Protein AF-A0AAW0RFN0-F1 (afdb_monomer_lite)

Organism: NCBI:txid1069075

Structure (mmCIF, N/CA/C/O backbone):
data_AF-A0AAW0RFN0-F1
#
_entry.id   AF-A0AAW0RFN0-F1
#
loop_
_atom_site.group_PDB
_atom_site.id
_atom_site.type_symbol
_atom_site.label_atom_id
_atom_site.label_alt_id
_atom_site.label_comp_id
_atom_site.label_asym_id
_atom_site.label_entity_id
_atom_site.label_seq_id
_atom_site.pdbx_PDB_ins_code
_atom_site.Cartn_x
_atom_site.Cartn_y
_atom_site.Cartn_z
_atom_site.occupancy
_atom_site.B_iso_or_equiv
_atom_site.auth_seq_id
_atom_site.auth_comp_id
_atom_site.auth_asym_id
_atom_site.auth_atom_id
_atom_site.pdbx_PDB_model_num
ATOM 1 N N . LEU A 1 1 ? -4.273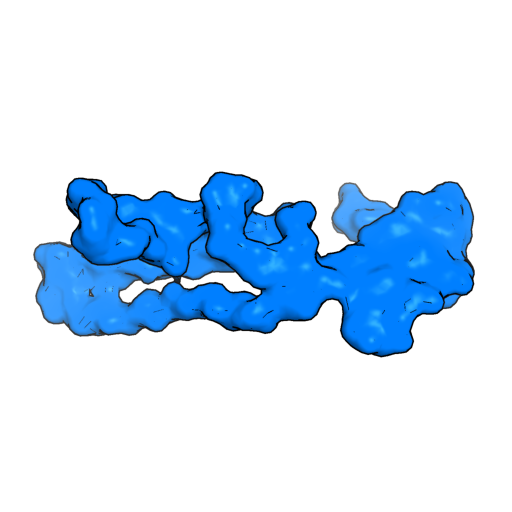 3.970 9.026 1.00 85.44 1 LEU A N 1
ATOM 2 C CA . LEU A 1 1 ? -5.615 3.809 8.408 1.00 85.44 1 LEU A CA 1
ATOM 3 C C . LEU A 1 1 ? -6.676 4.592 9.170 1.00 85.44 1 LEU A C 1
ATOM 5 O O . LEU A 1 1 ? -7.487 5.251 8.531 1.00 85.44 1 LEU A O 1
ATOM 9 N N . MET A 1 2 ? -6.664 4.558 10.504 1.00 87.31 2 MET A N 1
ATOM 10 C CA . MET A 1 2 ? -7.450 5.490 11.322 1.00 87.31 2 MET A CA 1
ATOM 11 C C . MET A 1 2 ? -6.910 6.917 11.203 1.00 87.31 2 MET A C 1
ATOM 13 O O . MET A 1 2 ? -5.735 7.114 10.868 1.00 87.31 2 MET A O 1
ATOM 17 N N . LEU A 1 3 ? -7.775 7.901 11.445 1.00 86.56 3 LEU A N 1
ATOM 18 C CA . LEU A 1 3 ? -7.369 9.304 11.473 1.00 86.56 3 LEU A CA 1
ATOM 19 C C . LEU A 1 3 ? -6.495 9.607 12.707 1.00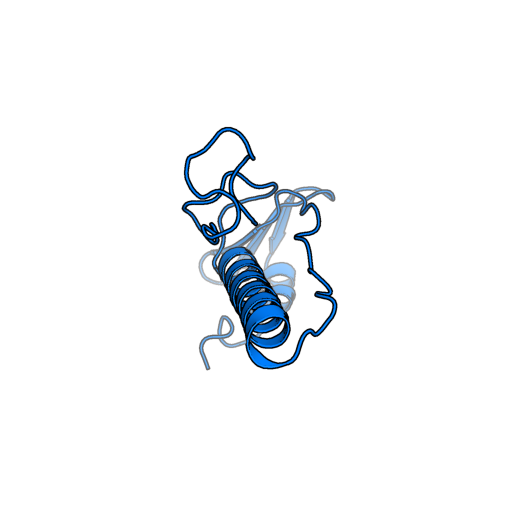 86.56 3 LEU A C 1
ATOM 21 O O . LEU A 1 3 ? -6.569 8.891 13.705 1.00 86.56 3 LEU A O 1
ATOM 25 N N . PRO A 1 4 ? -5.658 10.662 12.659 1.00 87.06 4 PRO A N 1
ATOM 26 C CA . PRO A 1 4 ? -4.886 11.096 13.821 1.00 87.06 4 PRO A CA 1
ATOM 27 C C . PRO A 1 4 ? -5.793 11.388 15.022 1.00 87.06 4 PRO A C 1
ATOM 29 O O . PRO A 1 4 ? -6.874 11.949 14.851 1.00 87.06 4 PRO A O 1
ATOM 32 N N . SER A 1 5 ? -5.336 11.069 16.236 1.00 90.00 5 SER A N 1
ATOM 33 C CA . SER A 1 5 ? -6.132 11.181 17.471 1.00 90.00 5 SER A CA 1
ATOM 34 C C . SER A 1 5 ? -6.620 12.598 17.794 1.00 90.00 5 SER A C 1
ATOM 36 O O . SER A 1 5 ? -7.520 12.767 18.609 1.00 90.00 5 SER A O 1
ATOM 38 N N . GLN A 1 6 ? -6.047 13.621 17.155 1.00 92.81 6 GLN A N 1
ATOM 39 C CA . GLN A 1 6 ? -6.463 15.019 17.286 1.00 92.81 6 GLN A CA 1
ATOM 40 C C . GLN A 1 6 ? -7.735 15.348 16.484 1.00 92.81 6 GLN A C 1
ATOM 42 O O . GLN A 1 6 ? -8.298 16.429 16.649 1.00 92.81 6 GLN A O 1
ATOM 47 N N . VAL A 1 7 ? -8.180 14.456 15.593 1.00 90.94 7 VAL A N 1
ATOM 48 C CA . VAL A 1 7 ? -9.394 14.638 14.790 1.00 90.94 7 VAL A CA 1
ATOM 49 C C . VAL A 1 7 ? -10.617 14.151 15.580 1.00 90.94 7 VAL A C 1
ATOM 51 O O . VAL A 1 7 ? -10.559 13.079 16.185 1.00 90.94 7 VAL A O 1
ATOM 54 N N . PRO A 1 8 ? -11.751 14.879 15.567 1.00 92.44 8 PRO A N 1
ATOM 55 C CA . PRO A 1 8 ? -12.987 14.392 16.173 1.00 92.44 8 PRO A CA 1
ATOM 56 C C . PRO A 1 8 ? -13.383 1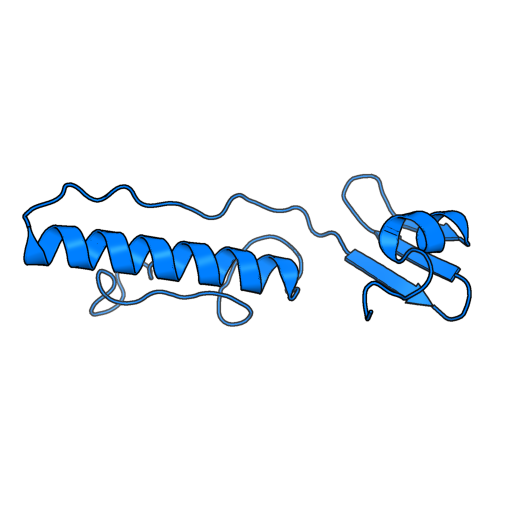2.997 15.664 1.00 92.44 8 PRO A C 1
ATOM 58 O O . PRO A 1 8 ? -13.391 12.742 14.456 1.00 92.44 8 PRO A O 1
ATOM 61 N N . ASN A 1 9 ? -13.746 12.106 16.593 1.00 89.00 9 ASN A N 1
ATOM 62 C CA . ASN A 1 9 ? -14.141 10.717 16.319 1.00 89.00 9 ASN A CA 1
ATOM 63 C C . ASN A 1 9 ? -13.065 9.916 15.553 1.00 89.00 9 ASN A C 1
ATOM 65 O O . ASN A 1 9 ? -13.381 9.128 14.661 1.00 89.00 9 ASN A O 1
ATOM 69 N N . ALA A 1 10 ? -11.780 10.148 15.849 1.00 89.44 10 ALA A N 1
ATOM 70 C CA . ALA A 1 10 ? -10.660 9.440 15.217 1.00 89.44 10 ALA A CA 1
ATOM 71 C C . ALA A 1 10 ? -10.707 7.912 15.405 1.00 89.44 10 ALA A C 1
ATOM 73 O O . ALA A 1 10 ? -10.171 7.175 14.581 1.00 89.44 10 ALA A O 1
ATOM 74 N N . ASP A 1 11 ? -11.379 7.442 16.456 1.00 86.69 11 ASP A N 1
ATOM 75 C CA . ASP A 1 11 ? -11.633 6.027 16.743 1.00 86.69 11 ASP A CA 1
ATOM 76 C C . ASP A 1 11 ? -12.662 5.373 15.801 1.00 86.69 11 ASP A C 1
ATOM 78 O O . ASP A 1 11 ? -12.702 4.152 15.670 1.00 86.69 11 ASP A O 1
ATOM 82 N N . SER A 1 12 ? -13.467 6.190 15.122 1.00 88.19 12 SER A N 1
ATOM 83 C CA . SER A 1 12 ? -14.597 5.766 14.292 1.00 88.19 12 SER A CA 1
ATOM 84 C C . SER A 1 12 ? -14.400 6.088 12.807 1.00 88.19 12 SER A C 1
ATOM 86 O O . SER A 1 12 ? -15.192 5.664 11.965 1.00 88.19 12 SER A O 1
ATOM 88 N N . HIS A 1 13 ? -13.349 6.837 12.463 1.00 92.25 13 HIS A N 1
ATOM 89 C CA . HIS A 1 13 ? -13.064 7.268 11.098 1.00 92.25 13 HIS A CA 1
ATOM 90 C C . HIS A 1 13 ? -11.812 6.607 10.524 1.00 92.25 13 HIS A C 1
ATOM 92 O O . HIS A 1 13 ? -10.720 6.658 11.095 1.00 92.25 13 HIS A O 1
ATOM 98 N N . PHE A 1 14 ? -11.967 6.073 9.315 1.00 93.69 14 PHE A N 1
ATOM 99 C CA . PHE A 1 14 ? -10.905 5.448 8.541 1.00 93.69 14 PHE A CA 1
ATOM 100 C C . PHE A 1 14 ? -10.727 6.164 7.204 1.00 93.69 14 PHE A C 1
ATOM 102 O O . PHE A 1 14 ? -11.681 6.686 6.629 1.00 93.69 14 PHE A O 1
ATOM 109 N N . CYS A 1 15 ? -9.500 6.162 6.691 1.00 93.06 15 CYS A N 1
ATOM 110 C CA . CYS A 1 15 ? -9.161 6.695 5.379 1.00 93.06 15 CYS A CA 1
ATOM 111 C C . CYS A 1 15 ? -8.376 5.645 4.585 1.00 93.06 15 CYS A C 1
ATOM 113 O O . CYS A 1 15 ? -7.451 5.020 5.111 1.00 93.06 15 CYS A O 1
ATOM 115 N N . ALA A 1 16 ? -8.765 5.452 3.324 1.00 94.50 16 ALA A N 1
ATOM 116 C CA . ALA A 1 16 ? -8.109 4.560 2.375 1.00 94.50 16 ALA A CA 1
ATOM 117 C C . ALA A 1 16 ? -8.054 5.192 0.975 1.00 94.50 16 ALA A C 1
ATOM 119 O O . ALA A 1 16 ? -8.719 6.192 0.690 1.00 94.50 16 ALA A O 1
ATOM 120 N N . GLY A 1 17 ? -7.264 4.579 0.092 1.00 93.31 17 GLY A N 1
ATOM 121 C CA . GLY A 1 17 ? -7.148 4.984 -1.307 1.00 93.31 17 GLY A CA 1
ATOM 122 C C . GLY A 1 17 ? -6.573 6.385 -1.489 1.00 93.31 17 GLY A C 1
ATOM 123 O O . GLY A 1 17 ? -5.744 6.845 -0.705 1.00 93.31 17 GLY A O 1
ATOM 124 N N . ASP A 1 18 ? -7.020 7.071 -2.537 1.00 94.31 18 ASP A N 1
ATOM 125 C CA . ASP A 1 18 ? -6.439 8.347 -2.963 1.00 94.31 18 ASP A CA 1
ATOM 126 C C . ASP A 1 18 ? -6.662 9.493 -1.970 1.00 94.31 18 ASP A C 1
ATOM 128 O O . ASP A 1 18 ? -5.936 10.489 -2.011 1.00 94.31 18 ASP A O 1
ATOM 132 N N . ALA A 1 19 ? -7.621 9.359 -1.053 1.00 91.81 19 ALA A N 1
ATOM 133 C CA . ALA A 1 19 ? -7.830 10.315 0.030 1.00 91.81 19 ALA A CA 1
ATOM 134 C C . ALA A 1 19 ? -6.743 10.219 1.118 1.00 91.81 19 ALA A C 1
ATOM 136 O O . ALA A 1 19 ? -6.543 11.160 1.886 1.00 91.81 19 ALA A O 1
ATOM 137 N N . THR A 1 20 ? -6.018 9.099 1.195 1.00 91.00 20 THR A N 1
ATOM 138 C CA . THR A 1 20 ? -5.001 8.879 2.225 1.00 91.00 20 THR A CA 1
ATOM 139 C C . THR A 1 20 ? -3.666 9.500 1.831 1.00 91.00 20 THR A C 1
ATOM 141 O O . THR A 1 20 ? -3.156 9.302 0.726 1.00 91.00 20 THR A O 1
ATOM 144 N N . LYS A 1 21 ? -3.047 10.218 2.772 1.00 90.75 21 LYS A N 1
ATOM 145 C CA . LYS A 1 21 ? -1.629 10.577 2.689 1.00 90.75 21 LYS A CA 1
ATOM 146 C C . LYS A 1 21 ? -0.801 9.374 3.149 1.00 90.75 21 LYS A C 1
ATOM 148 O O . LYS A 1 21 ? -0.657 9.156 4.348 1.00 90.75 21 LYS A O 1
ATOM 153 N N . TRP A 1 22 ? -0.293 8.592 2.202 1.00 91.38 22 TRP A N 1
ATOM 154 C CA . TRP A 1 22 ? 0.522 7.402 2.463 1.00 91.38 22 TRP A CA 1
ATOM 155 C C . TRP A 1 22 ? 1.742 7.337 1.536 1.00 91.38 22 TRP A C 1
ATOM 157 O O . TRP A 1 22 ? 1.842 8.115 0.586 1.00 91.38 22 TRP A O 1
ATOM 167 N N . SER A 1 23 ? 2.674 6.432 1.842 1.00 93.38 23 SER A N 1
ATOM 168 C CA . SER A 1 23 ? 3.867 6.161 1.032 1.00 93.38 23 SER A CA 1
ATOM 169 C C . SER A 1 23 ? 3.524 5.616 -0.365 1.00 93.38 23 SER A C 1
ATOM 171 O O . SER A 1 23 ? 2.448 5.058 -0.598 1.00 93.38 23 SER A O 1
ATOM 173 N N . GLY A 1 24 ? 4.467 5.764 -1.298 1.00 93.00 24 GLY A N 1
ATOM 174 C CA . GLY A 1 24 ? 4.353 5.266 -2.668 1.00 93.00 24 GLY A CA 1
ATOM 175 C C . GLY A 1 24 ? 3.510 6.144 -3.604 1.00 93.00 24 GLY A C 1
ATOM 176 O O . GLY A 1 24 ? 3.063 7.237 -3.265 1.00 93.00 24 GLY A O 1
ATOM 177 N N . ILE A 1 25 ? 3.321 5.660 -4.836 1.00 93.44 25 ILE A N 1
ATOM 178 C CA . ILE A 1 25 ? 2.475 6.309 -5.851 1.00 93.44 25 ILE A CA 1
ATOM 179 C C . ILE A 1 25 ? 1.023 5.863 -5.644 1.00 93.44 25 ILE A C 1
ATOM 181 O O . ILE A 1 25 ? 0.771 4.661 -5.502 1.00 93.44 25 ILE A O 1
ATOM 185 N N . LYS A 1 26 ? 0.076 6.811 -5.695 1.00 92.12 26 LYS A N 1
ATOM 186 C CA . LYS A 1 26 ? -1.371 6.538 -5.663 1.00 92.12 26 LYS A CA 1
ATOM 187 C C . LYS A 1 26 ? -1.768 5.653 -6.846 1.00 92.12 26 LYS A C 1
ATOM 189 O O . LYS A 1 26 ? -1.665 6.064 -7.999 1.00 92.12 26 LYS A O 1
ATOM 194 N N . ARG A 1 27 ? -2.140 4.406 -6.556 1.00 91.00 27 ARG A N 1
ATOM 195 C CA . ARG A 1 27 ? -2.460 3.363 -7.542 1.00 91.00 27 ARG A CA 1
ATOM 196 C C . ARG A 1 27 ? -3.596 2.492 -7.028 1.00 91.00 27 ARG A C 1
ATOM 198 O O . ARG A 1 27 ? -3.701 2.261 -5.821 1.00 91.00 27 ARG A O 1
ATOM 205 N N . CYS A 1 28 ? -4.369 1.923 -7.953 1.00 91.25 28 CYS A N 1
ATOM 206 C CA . CYS A 1 28 ? -5.499 1.050 -7.635 1.00 91.25 28 CYS A CA 1
ATOM 207 C C . CYS A 1 28 ? -5.110 -0.115 -6.708 1.00 91.25 28 CYS A C 1
ATOM 209 O O . CYS A 1 28 ? -5.816 -0.370 -5.742 1.00 91.25 28 CYS A O 1
ATOM 211 N N . GLY A 1 29 ? -3.959 -0.764 -6.924 1.00 89.62 29 GLY A N 1
ATOM 212 C CA . GLY A 1 29 ? -3.483 -1.857 -6.064 1.00 89.62 29 GLY A CA 1
ATOM 213 C C . GLY A 1 29 ? -3.309 -1.452 -4.596 1.00 89.62 29 GLY A C 1
ATOM 214 O O . GLY A 1 29 ? -3.776 -2.149 -3.697 1.00 89.62 29 GLY A O 1
ATOM 215 N N . GLY A 1 30 ? -2.700 -0.286 -4.350 1.00 91.75 30 GLY A N 1
ATOM 216 C CA . GLY A 1 30 ? -2.552 0.258 -2.998 1.00 91.75 30 GLY A CA 1
ATOM 217 C C . GLY A 1 30 ? -3.900 0.642 -2.382 1.00 91.75 30 GLY A C 1
ATOM 218 O O . GLY A 1 30 ? -4.154 0.330 -1.221 1.00 91.75 30 GLY A O 1
ATOM 219 N N . ALA A 1 31 ? -4.792 1.244 -3.175 1.00 94.38 31 ALA A N 1
ATOM 220 C CA . ALA A 1 31 ? -6.139 1.599 -2.735 1.00 94.38 31 ALA A CA 1
ATOM 221 C C . ALA A 1 31 ? -6.981 0.367 -2.361 1.00 94.38 31 ALA A C 1
ATOM 223 O O . ALA A 1 31 ? -7.613 0.366 -1.307 1.00 94.38 31 ALA A O 1
ATOM 224 N N . MET A 1 32 ? -6.938 -0.696 -3.171 1.00 95.12 32 MET A N 1
ATOM 225 C CA . MET A 1 32 ? -7.629 -1.961 -2.902 1.00 95.12 32 MET A CA 1
ATOM 226 C C . MET A 1 32 ? -7.125 -2.610 -1.611 1.00 95.12 32 MET A C 1
ATOM 228 O O . MET A 1 32 ? -7.932 -2.986 -0.760 1.00 95.12 32 MET A O 1
ATOM 232 N N . ARG A 1 33 ? -5.799 -2.678 -1.410 1.00 94.56 33 ARG A N 1
ATOM 233 C CA . ARG A 1 33 ? -5.229 -3.204 -0.162 1.00 94.56 33 ARG A CA 1
ATOM 234 C C . ARG A 1 33 ? -5.639 -2.362 1.045 1.00 94.56 33 ARG A C 1
ATOM 236 O O . ARG A 1 33 ? -6.069 -2.924 2.044 1.00 94.56 33 ARG A O 1
ATOM 243 N N . ALA A 1 34 ? -5.545 -1.036 0.957 1.00 95.56 34 ALA A N 1
ATOM 244 C CA . ALA A 1 34 ? -5.958 -0.146 2.041 1.00 95.56 34 ALA A CA 1
ATOM 245 C C . ALA A 1 34 ? -7.448 -0.308 2.384 1.00 95.56 34 ALA A C 1
ATOM 247 O O . ALA A 1 34 ? -7.793 -0.397 3.559 1.00 95.56 34 ALA A O 1
ATOM 248 N N . GLY A 1 35 ? -8.318 -0.399 1.373 1.00 95.94 35 GLY A N 1
ATOM 249 C CA . GLY A 1 35 ? -9.753 -0.617 1.561 1.00 95.94 35 GLY A CA 1
ATOM 250 C C . GLY A 1 35 ? -10.062 -1.942 2.259 1.00 95.94 35 GLY A C 1
ATOM 251 O O . GLY A 1 35 ? -10.859 -1.964 3.194 1.00 95.94 35 GLY A O 1
ATOM 252 N N . HIS A 1 36 ? -9.380 -3.024 1.870 1.00 96.75 36 HIS A N 1
ATOM 253 C CA . HIS A 1 36 ? -9.494 -4.318 2.544 1.00 96.75 36 HIS A CA 1
ATOM 254 C C . HIS A 1 36 ? -9.135 -4.222 4.035 1.00 96.75 36 HIS A C 1
ATOM 256 O O . HIS A 1 36 ? -9.921 -4.639 4.882 1.00 96.75 36 HIS A O 1
ATOM 262 N N . LEU A 1 37 ? -7.994 -3.610 4.364 1.00 96.44 37 LEU A N 1
ATOM 263 C CA . LEU A 1 37 ? -7.555 -3.465 5.755 1.00 96.44 37 LEU A CA 1
ATOM 264 C 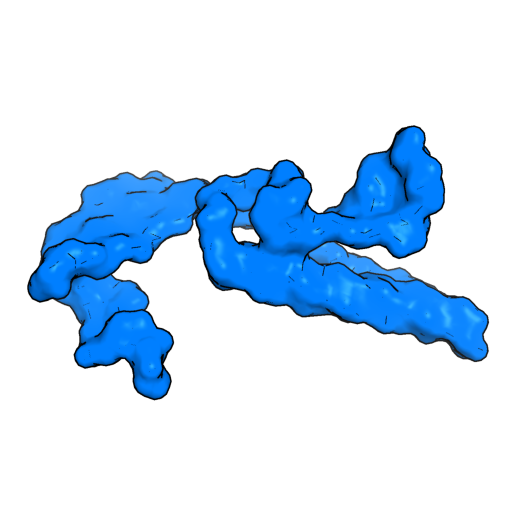C . LEU A 1 37 ? -8.506 -2.588 6.578 1.00 96.44 37 LEU A C 1
ATOM 266 O O . LEU A 1 37 ? -8.798 -2.906 7.726 1.00 96.44 37 LEU A O 1
ATOM 270 N N . VAL A 1 38 ? -9.037 -1.508 5.993 1.00 96.31 38 VAL A N 1
ATOM 271 C CA . VAL A 1 38 ? -10.067 -0.688 6.649 1.00 96.31 38 VAL A CA 1
ATOM 272 C C . VAL A 1 38 ? -11.306 -1.521 6.966 1.00 96.31 38 VAL A C 1
ATOM 274 O O . VAL A 1 38 ? -11.791 -1.467 8.092 1.00 96.31 38 VAL A O 1
ATOM 277 N N . ALA A 1 39 ? -11.796 -2.318 6.014 1.00 96.75 39 ALA A N 1
ATOM 278 C CA . ALA A 1 39 ? -12.956 -3.175 6.238 1.00 96.75 39 ALA A CA 1
ATOM 279 C C . ALA A 1 39 ? -12.706 -4.203 7.356 1.00 96.75 39 ALA A C 1
ATOM 281 O O . ALA A 1 39 ? -13.572 -4.398 8.209 1.00 96.75 39 ALA A O 1
ATOM 282 N N . MET A 1 40 ? -11.518 -4.813 7.395 1.00 97.38 40 MET A N 1
ATOM 283 C CA . MET A 1 40 ? -11.136 -5.741 8.464 1.00 97.38 40 MET A CA 1
ATOM 284 C C . MET A 1 40 ? -11.040 -5.047 9.822 1.00 97.38 40 MET A C 1
ATOM 286 O O . MET A 1 40 ? -11.612 -5.540 10.789 1.00 97.38 40 MET A O 1
ATOM 290 N N . ASN A 1 41 ? -10.438 -3.862 9.901 1.00 96.25 41 ASN A N 1
ATOM 291 C CA . ASN A 1 41 ? -10.356 -3.115 11.157 1.00 96.25 41 ASN A CA 1
ATOM 292 C C . ASN A 1 41 ? -11.737 -2.661 11.660 1.00 96.25 41 ASN A C 1
ATOM 294 O O . ASN A 1 41 ? -12.008 -2.729 12.858 1.00 96.25 41 ASN A O 1
ATOM 298 N N . ILE A 1 42 ? -12.645 -2.264 10.760 1.00 96.19 42 ILE A N 1
ATOM 299 C CA . ILE A 1 42 ? -14.043 -1.977 11.118 1.00 96.19 42 ILE A CA 1
ATOM 300 C C . ILE A 1 42 ? -14.725 -3.241 11.650 1.00 96.19 42 ILE A C 1
ATOM 302 O O . ILE A 1 42 ? -15.410 -3.185 12.669 1.00 96.19 42 ILE A O 1
ATOM 306 N N . HIS A 1 43 ? -14.523 -4.391 11.004 1.00 96.88 43 HIS A N 1
ATOM 307 C CA . HIS A 1 43 ? -15.083 -5.657 11.472 1.00 96.88 43 HIS A CA 1
ATOM 308 C C . HIS A 1 43 ? -14.595 -6.020 12.885 1.00 96.88 43 HIS A C 1
ATOM 310 O O . HIS A 1 43 ? -15.399 -6.415 13.727 1.00 96.88 43 HIS A O 1
ATOM 316 N N . GLN A 1 44 ? -13.311 -5.803 13.179 1.00 96.62 44 GLN A N 1
ATOM 317 C CA . GLN A 1 44 ? -12.729 -6.005 14.509 1.00 96.62 44 GLN A CA 1
ATOM 318 C C . GLN A 1 44 ? -13.387 -5.115 15.578 1.00 96.62 44 GLN A C 1
ATOM 320 O O . GLN A 1 44 ? -13.707 -5.596 16.666 1.00 96.62 44 GLN A O 1
ATOM 325 N N . LEU A 1 45 ? -13.669 -3.846 15.255 1.00 95.38 45 LEU A N 1
ATOM 326 C CA . LEU A 1 45 ? -14.413 -2.939 16.141 1.00 95.38 45 LEU A CA 1
ATOM 327 C C . LEU A 1 45 ? -15.857 -3.400 16.374 1.00 95.38 45 LEU A C 1
ATOM 329 O O . LEU A 1 45 ? -16.359 -3.321 17.496 1.00 95.38 45 LEU A O 1
ATOM 333 N N . VAL A 1 46 ? -16.529 -3.909 15.337 1.00 96.44 46 VAL A N 1
ATOM 334 C CA . VAL A 1 46 ? -17.878 -4.477 15.480 1.00 96.44 46 VAL A CA 1
ATOM 335 C C . VAL A 1 46 ? -17.851 -5.672 16.434 1.00 96.44 46 VAL A C 1
ATOM 337 O O . VAL A 1 46 ? -18.645 -5.718 17.367 1.00 96.44 46 VAL A O 1
ATOM 340 N N . LEU A 1 47 ? -16.905 -6.603 16.277 1.00 97.69 47 LEU A N 1
ATOM 341 C CA . LEU A 1 47 ? -16.776 -7.752 17.180 1.00 97.69 47 LEU A CA 1
ATOM 342 C C . LEU A 1 47 ? -16.480 -7.333 18.626 1.00 97.69 47 LEU A C 1
ATOM 344 O O . LEU A 1 47 ? -17.028 -7.915 19.563 1.00 97.69 47 LEU A O 1
ATOM 348 N N . GLN A 1 48 ? -15.645 -6.313 18.827 1.00 97.00 48 GLN A N 1
ATOM 349 C CA . GLN A 1 48 ? -15.400 -5.768 20.161 1.00 97.00 48 GLN A CA 1
ATOM 350 C C . GLN A 1 48 ? -16.688 -5.272 20.811 1.00 97.00 48 GLN A C 1
ATOM 352 O O . GLN A 1 48 ? -16.939 -5.565 21.979 1.00 97.00 48 GLN A O 1
ATOM 357 N N . LYS A 1 49 ? -17.514 -4.551 20.050 1.00 96.19 49 LYS A N 1
ATOM 358 C CA . LYS A 1 49 ? -18.770 -3.990 20.544 1.00 96.19 49 LYS A CA 1
ATOM 359 C C . LYS A 1 49 ? -19.824 -5.059 20.834 1.00 96.19 49 LYS A C 1
ATOM 361 O O . LYS A 1 49 ? -20.492 -4.976 21.858 1.00 96.19 49 LYS A O 1
ATOM 366 N N . GLU A 1 50 ? -19.979 -6.035 19.945 1.00 97.88 50 GLU A N 1
ATOM 367 C CA . GLU A 1 50 ? -21.077 -7.007 20.024 1.00 97.88 50 GLU A CA 1
ATOM 368 C C . GLU A 1 50 ? -20.791 -8.157 20.998 1.00 97.88 50 GLU A C 1
ATOM 370 O O . GLU A 1 50 ? -21.702 -8.636 21.670 1.00 97.88 50 GLU A O 1
ATOM 375 N N . ILE A 1 51 ? -19.536 -8.615 21.084 1.00 98.06 51 ILE A N 1
ATOM 376 C CA . ILE A 1 51 ? -19.177 -9.820 21.854 1.00 98.06 51 ILE A CA 1
ATOM 377 C C . ILE A 1 51 ? -17.969 -9.633 22.782 1.00 98.06 51 ILE A C 1
ATOM 379 O O . ILE A 1 51 ? -17.464 -10.610 23.332 1.00 98.06 51 ILE A O 1
ATOM 383 N N . GLY A 1 52 ? -17.476 -8.402 22.962 1.00 96.88 52 GLY A N 1
ATOM 384 C CA . GLY A 1 52 ? -16.334 -8.122 23.840 1.00 96.88 52 GLY A CA 1
ATOM 385 C C . GLY A 1 52 ? -14.997 -8.659 23.318 1.00 96.88 52 GLY A C 1
ATOM 386 O O . GLY A 1 52 ? -14.073 -8.871 24.102 1.00 96.88 52 GLY A O 1
ATOM 387 N N . HIS A 1 53 ? -14.884 -8.907 22.010 1.00 96.56 53 HIS A N 1
ATOM 388 C CA . HIS A 1 53 ? -13.640 -9.353 21.381 1.00 96.56 53 HIS A CA 1
ATOM 389 C C . HIS A 1 53 ? -12.510 -8.326 21.573 1.00 96.56 53 HIS A C 1
ATOM 391 O O . HIS A 1 53 ? -12.748 -7.122 21.527 1.00 96.56 53 HIS A O 1
ATOM 397 N N . THR A 1 54 ? -11.270 -8.786 21.748 1.00 97.44 54 THR A N 1
ATOM 398 C CA . THR A 1 54 ? -10.082 -7.919 21.717 1.00 97.44 54 THR A CA 1
ATOM 399 C C . THR A 1 54 ? -9.652 -7.698 20.263 1.00 97.44 54 THR A C 1
ATOM 401 O O . THR A 1 54 ? -9.167 -8.655 19.662 1.00 97.44 54 THR A O 1
ATOM 404 N N . PRO A 1 55 ? -9.789 -6.480 19.696 1.00 95.19 55 PRO A N 1
ATOM 405 C CA . PRO A 1 55 ? -9.441 -6.217 18.302 1.00 95.19 55 PRO A CA 1
ATOM 406 C C . PRO A 1 55 ? -7.984 -6.528 17.974 1.00 95.19 55 PRO A C 1
ATOM 408 O O . PRO A 1 55 ? -7.080 -6.158 18.726 1.00 95.19 55 PRO A O 1
ATOM 411 N N . VAL A 1 56 ? -7.757 -7.097 16.793 1.00 95.44 56 VAL A N 1
ATOM 412 C CA . VAL A 1 56 ? -6.434 -7.167 16.162 1.00 95.44 56 VAL A CA 1
ATOM 413 C C . VAL A 1 56 ? -6.458 -6.306 14.909 1.00 95.44 56 VAL A C 1
ATOM 415 O O . VAL A 1 56 ? -7.043 -6.687 13.897 1.00 95.44 56 VAL A O 1
ATOM 418 N N . PHE A 1 57 ? -5.849 -5.124 14.983 1.00 93.81 57 PHE A N 1
ATOM 419 C CA . PHE A 1 57 ? -5.804 -4.208 13.848 1.00 93.81 57 PHE A CA 1
ATOM 420 C C . PHE A 1 57 ? -4.633 -4.502 12.923 1.00 93.81 57 PHE A C 1
ATOM 422 O O . PHE A 1 57 ? -3.510 -4.736 13.367 1.00 93.81 57 PHE A O 1
ATOM 429 N N . GLU A 1 58 ? -4.902 -4.413 11.626 1.00 93.12 58 GLU A N 1
ATOM 430 C CA . GLU A 1 58 ? -3.878 -4.441 10.596 1.00 93.12 58 GLU A CA 1
ATOM 431 C C . GLU A 1 58 ? -3.495 -3.030 10.151 1.00 93.12 58 GLU A C 1
ATOM 433 O O . GLU A 1 58 ? -4.313 -2.101 10.096 1.00 93.12 58 GLU A O 1
ATOM 438 N N . GLU A 1 59 ? -2.229 -2.885 9.776 1.00 91.81 59 GLU A N 1
ATOM 439 C CA . GLU A 1 59 ? -1.653 -1.633 9.314 1.00 91.81 59 GLU A CA 1
ATOM 440 C C . GLU A 1 59 ? -1.180 -1.745 7.868 1.00 91.81 59 GLU A C 1
ATOM 442 O O . GLU A 1 59 ? -0.895 -2.824 7.341 1.00 91.81 59 GLU A O 1
ATOM 447 N N . LEU A 1 60 ? -1.100 -0.593 7.204 1.00 91.06 60 LEU A N 1
ATOM 448 C CA . LEU A 1 60 ? -0.419 -0.524 5.924 1.00 91.06 60 LEU A CA 1
ATOM 449 C C . LEU A 1 60 ? 1.084 -0.598 6.158 1.00 91.06 60 LEU A C 1
ATOM 451 O O . LEU A 1 60 ? 1.622 0.066 7.040 1.00 91.06 60 LEU A O 1
ATOM 455 N N . VAL A 1 61 ? 1.758 -1.349 5.299 1.00 91.62 61 VAL A N 1
ATOM 456 C CA . VAL A 1 61 ? 3.214 -1.314 5.199 1.00 91.62 61 VAL A CA 1
ATOM 457 C C . VAL A 1 61 ? 3.644 -0.148 4.316 1.00 91.62 61 VAL A C 1
ATOM 459 O O . VAL A 1 61 ? 2.893 0.296 3.435 1.00 91.62 61 VAL A O 1
ATOM 462 N N . GLU A 1 62 ? 4.849 0.365 4.545 1.00 93.06 62 GLU A N 1
ATOM 463 C CA . GLU A 1 62 ? 5.442 1.326 3.623 1.00 93.06 62 GLU A CA 1
ATOM 464 C C . GLU A 1 62 ? 5.718 0.671 2.269 1.00 93.06 62 GLU A C 1
ATOM 466 O O . GLU A 1 62 ? 6.175 -0.470 2.188 1.00 93.06 62 GLU A O 1
ATOM 471 N N . ILE A 1 63 ? 5.415 1.398 1.195 1.00 91.50 63 ILE A N 1
ATOM 472 C CA . ILE A 1 63 ? 5.585 0.920 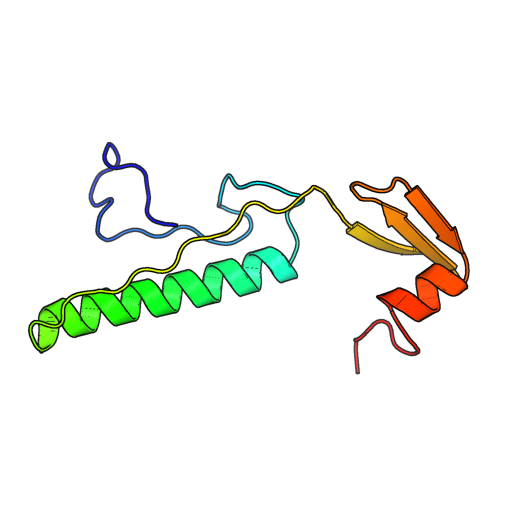-0.174 1.00 91.50 63 ILE A CA 1
ATOM 473 C C . ILE A 1 63 ? 6.492 1.906 -0.909 1.00 91.50 63 ILE A C 1
ATOM 475 O O . ILE A 1 63 ? 6.204 3.109 -0.921 1.00 91.50 63 ILE A O 1
ATOM 479 N N . PRO A 1 64 ? 7.565 1.435 -1.567 1.00 94.44 64 PRO A N 1
ATOM 480 C CA . PRO A 1 64 ? 8.379 2.311 -2.389 1.00 94.44 64 PRO A CA 1
ATOM 481 C C . PRO A 1 64 ? 7.569 2.890 -3.562 1.00 94.44 64 PRO A C 1
ATOM 483 O O . PRO A 1 64 ? 6.614 2.270 -4.047 1.00 94.44 64 PRO A O 1
ATOM 486 N N . PRO A 1 65 ? 7.944 4.073 -4.075 1.00 94.12 65 PRO A N 1
ATOM 487 C CA . PRO A 1 65 ? 7.338 4.615 -5.281 1.00 94.12 65 PRO A CA 1
ATOM 488 C C . PRO A 1 65 ? 7.724 3.740 -6.479 1.00 94.12 65 PRO A C 1
ATOM 490 O O . PRO A 1 65 ? 8.853 3.779 -6.956 1.00 94.12 65 PRO A O 1
ATOM 493 N N . MET A 1 66 ? 6.781 2.926 -6.949 1.00 94.25 66 MET A N 1
ATOM 494 C CA . MET A 1 66 ? 6.977 2.027 -8.084 1.00 94.25 66 MET A CA 1
ATOM 495 C C . MET A 1 66 ? 5.744 2.002 -8.986 1.00 94.25 66 MET A C 1
ATOM 497 O O . MET A 1 66 ? 4.614 2.039 -8.497 1.00 94.25 66 MET A O 1
ATOM 501 N N . ILE A 1 67 ? 5.949 1.933 -10.298 1.00 95.31 67 ILE A N 1
ATOM 502 C CA . ILE A 1 67 ? 4.882 1.869 -11.301 1.00 95.31 67 ILE A CA 1
ATOM 503 C C . ILE A 1 67 ? 5.372 1.133 -12.549 1.00 95.31 67 ILE A C 1
ATOM 505 O O . ILE A 1 67 ? 6.538 1.243 -12.919 1.00 95.31 67 ILE A O 1
ATOM 509 N N . ALA A 1 68 ? 4.477 0.399 -13.203 1.00 93.94 68 ALA A N 1
ATOM 510 C CA . ALA A 1 68 ? 4.670 -0.099 -14.558 1.00 93.94 68 ALA A CA 1
ATOM 511 C C . ALA A 1 68 ? 3.560 0.471 -15.442 1.00 93.94 68 ALA A C 1
ATOM 513 O O . ALA A 1 68 ? 2.416 0.587 -15.002 1.00 93.94 68 ALA A O 1
ATOM 514 N N . MET A 1 69 ? 3.905 0.856 -16.665 1.00 94.69 69 MET A N 1
ATOM 515 C CA . MET A 1 69 ? 2.995 1.473 -17.620 1.00 94.69 69 MET A CA 1
ATOM 516 C C . MET A 1 69 ? 3.234 0.885 -19.008 1.00 94.69 69 MET A C 1
ATOM 518 O O . MET A 1 69 ? 4.360 0.893 -19.509 1.00 94.69 69 MET A O 1
ATOM 522 N N . ALA A 1 70 ? 2.168 0.393 -19.631 1.00 94.50 70 ALA A N 1
ATOM 523 C CA . ALA A 1 70 ? 2.192 -0.052 -21.014 1.00 94.50 70 ALA A CA 1
ATOM 524 C C . ALA A 1 70 ? 2.272 1.153 -21.969 1.00 94.50 70 ALA A C 1
ATOM 526 O O . ALA A 1 70 ? 1.582 2.156 -21.790 1.00 94.50 70 ALA A O 1
ATOM 527 N N . VAL A 1 71 ? 3.118 1.049 -22.994 1.00 94.25 71 VAL A N 1
ATOM 528 C CA . VAL A 1 71 ? 3.357 2.068 -24.025 1.00 94.25 71 VAL A CA 1
ATOM 529 C C . VAL A 1 71 ? 3.392 1.383 -25.396 1.00 94.25 71 VAL A C 1
ATOM 531 O O . VAL A 1 71 ? 4.432 0.916 -25.871 1.00 94.25 71 VAL A O 1
ATOM 534 N N . GLY A 1 72 ? 2.233 1.302 -26.052 1.00 91.62 72 GLY A N 1
ATOM 535 C CA . GLY A 1 72 ? 2.092 0.596 -27.328 1.00 91.62 72 GLY A CA 1
ATOM 536 C C . GLY A 1 72 ? 2.430 -0.892 -27.187 1.00 91.62 72 GLY A C 1
ATOM 537 O O . GLY A 1 72 ? 1.789 -1.598 -26.422 1.00 91.62 72 GLY A O 1
ATOM 538 N N . LYS A 1 73 ? 3.447 -1.367 -27.920 1.00 91.69 73 LYS A N 1
ATOM 539 C CA . LYS A 1 73 ? 3.924 -2.768 -27.876 1.00 91.69 73 LYS A CA 1
ATOM 540 C C . LYS A 1 73 ? 5.035 -3.018 -26.844 1.00 91.69 73 LYS A C 1
ATOM 542 O O . LYS A 1 73 ? 5.643 -4.081 -26.846 1.00 91.69 73 LYS A O 1
ATOM 547 N N . LYS A 1 74 ? 5.368 -2.022 -26.025 1.00 95.44 74 LYS A N 1
ATOM 548 C CA . LYS A 1 74 ? 6.404 -2.094 -24.985 1.00 95.44 74 LYS A CA 1
ATOM 549 C C . LYS A 1 74 ? 5.817 -1.626 -23.658 1.00 95.44 74 LYS A C 1
ATOM 551 O O . LYS A 1 74 ? 4.698 -1.126 -23.620 1.00 95.44 74 LYS A O 1
ATOM 556 N N . ALA A 1 75 ? 6.589 -1.720 -22.587 1.00 96.88 75 ALA A N 1
ATOM 557 C CA . ALA A 1 75 ? 6.258 -1.087 -21.320 1.00 96.88 75 ALA A CA 1
ATOM 558 C C . ALA A 1 75 ? 7.475 -0.382 -20.718 1.00 96.88 75 ALA A C 1
ATOM 560 O O . ALA A 1 75 ? 8.615 -0.627 -21.119 1.00 96.88 75 ALA A O 1
ATOM 561 N N . VAL A 1 76 ? 7.209 0.496 -19.753 1.00 97.38 76 VAL A N 1
ATOM 562 C CA . VAL A 1 76 ? 8.201 1.131 -18.882 1.00 97.38 76 VAL A CA 1
ATOM 563 C C . VAL A 1 76 ? 7.852 0.781 -17.441 1.00 97.38 76 VAL A C 1
ATOM 565 O O . VAL A 1 76 ? 6.694 0.891 -17.045 1.00 97.38 76 VAL A O 1
ATOM 568 N N . SER A 1 77 ? 8.840 0.386 -16.646 1.00 96.50 77 SER A N 1
ATOM 569 C CA . SER A 1 77 ? 8.702 0.196 -15.202 1.00 96.50 77 SER A CA 1
ATOM 570 C C . SER A 1 77 ? 9.723 1.046 -14.466 1.00 96.50 77 SER A C 1
ATOM 572 O O . SER A 1 77 ? 10.881 1.082 -14.870 1.00 96.50 77 SER A O 1
ATOM 574 N N . SER A 1 78 ? 9.317 1.686 -13.377 1.00 96.56 78 SER A N 1
ATOM 575 C CA . SER A 1 78 ? 10.187 2.477 -12.509 1.00 96.56 78 SER A CA 1
ATOM 576 C C . SER A 1 78 ? 9.972 2.073 -11.054 1.00 96.56 78 SER A C 1
ATOM 578 O O . SER A 1 78 ? 8.834 1.815 -10.6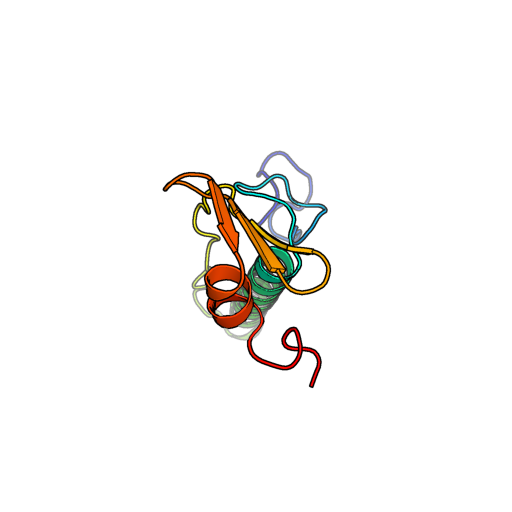52 1.00 96.56 78 SER A O 1
ATOM 580 N N . GLY A 1 79 ? 11.047 1.986 -10.275 1.00 95.81 79 GLY A N 1
ATOM 581 C CA . GLY A 1 79 ? 11.020 1.613 -8.862 1.00 95.81 79 GLY A CA 1
ATOM 582 C C . GLY A 1 79 ? 12.389 1.775 -8.188 1.00 95.81 79 GLY A C 1
ATOM 583 O O . GLY A 1 79 ? 13.271 2.413 -8.762 1.00 95.81 79 GLY A O 1
ATOM 584 N N . PRO A 1 80 ? 12.590 1.190 -6.991 1.00 95.56 80 PRO A N 1
ATOM 585 C CA . PRO A 1 80 ? 13.847 1.291 -6.236 1.00 95.56 80 PRO A CA 1
ATOM 586 C C . PRO A 1 80 ? 15.102 0.870 -7.007 1.00 95.56 80 PRO A C 1
ATOM 588 O O . PRO A 1 80 ? 16.159 1.456 -6.817 1.00 95.56 80 PRO A O 1
ATOM 591 N N . GLU A 1 81 ? 14.963 -0.108 -7.901 1.00 94.50 81 GLU A N 1
ATOM 592 C CA . GLU A 1 81 ? 16.059 -0.647 -8.721 1.00 94.50 81 GLU A CA 1
ATOM 593 C C . GLU A 1 81 ? 16.348 0.195 -9.979 1.00 94.50 81 GLU A C 1
ATOM 595 O O . GLU A 1 81 ? 17.228 -0.132 -10.772 1.00 94.50 81 GLU A O 1
ATOM 600 N N . GLY A 1 82 ? 15.607 1.288 -10.187 1.00 96.50 82 GLY A N 1
ATOM 601 C CA . GLY A 1 82 ? 15.737 2.166 -11.344 1.00 96.50 82 GLY A CA 1
ATOM 602 C C . GLY A 1 82 ? 14.581 2.046 -12.335 1.00 96.50 82 GLY A C 1
ATOM 603 O O . GLY A 1 82 ? 13.471 1.624 -12.000 1.00 96.50 82 GLY A O 1
ATOM 604 N N . THR A 1 83 ? 14.830 2.502 -13.566 1.00 97.62 83 THR A N 1
ATOM 605 C CA . THR A 1 83 ? 13.834 2.534 -14.645 1.00 97.62 83 THR A CA 1
ATOM 606 C C . THR A 1 83 ? 14.259 1.622 -15.788 1.00 97.62 83 THR A C 1
ATOM 608 O O . THR A 1 83 ? 15.369 1.735 -16.301 1.00 97.62 83 THR A O 1
ATOM 611 N N . HIS A 1 84 ? 13.351 0.744 -16.206 1.00 97.81 84 HIS A N 1
ATOM 612 C CA . HIS A 1 84 ? 13.541 -0.231 -17.277 1.00 97.81 84 HIS A CA 1
ATOM 613 C C . HIS A 1 84 ? 12.454 -0.065 -18.337 1.00 97.81 84 HIS A C 1
ATOM 615 O O . HIS A 1 84 ? 11.344 0.378 -18.035 1.00 97.81 84 HIS A O 1
ATOM 621 N N . SER A 1 85 ? 12.751 -0.439 -19.580 1.00 97.69 85 SER A N 1
ATOM 622 C CA . SER A 1 85 ? 11.782 -0.380 -20.674 1.00 97.69 85 SER A CA 1
ATOM 623 C C . SER A 1 85 ? 12.059 -1.434 -21.734 1.00 97.69 85 SER A C 1
ATOM 625 O O . SER A 1 85 ? 13.219 -1.638 -22.085 1.00 97.69 85 SER A O 1
ATOM 627 N N . GLY A 1 86 ? 11.011 -2.014 -22.315 1.00 97.12 86 GLY A N 1
ATOM 628 C CA . GLY A 1 86 ? 11.159 -3.028 -23.354 1.00 97.12 86 GLY A CA 1
ATOM 629 C C . GLY A 1 86 ? 9.923 -3.903 -23.523 1.00 97.12 86 GLY A C 1
ATOM 630 O O . GLY A 1 86 ? 8.868 -3.635 -22.944 1.00 97.12 86 GLY A O 1
ATOM 631 N N . THR A 1 87 ? 10.046 -4.922 -24.371 1.00 95.69 87 THR A N 1
ATOM 632 C CA . THR A 1 87 ? 9.031 -5.976 -24.533 1.00 95.69 87 THR A CA 1
ATOM 633 C C . THR A 1 87 ? 9.085 -6.973 -23.378 1.00 95.69 87 THR A C 1
ATOM 635 O O . THR A 1 87 ? 8.049 -7.414 -22.914 1.00 95.69 87 THR A O 1
ATOM 638 N N . ASP A 1 88 ? 10.270 -7.225 -22.824 1.00 95.25 88 ASP A N 1
ATOM 639 C CA . ASP A 1 88 ? 10.475 -7.998 -21.595 1.00 95.25 88 ASP A CA 1
ATOM 640 C C . ASP A 1 88 ? 9.719 -7.395 -20.397 1.00 95.25 88 ASP A C 1
ATOM 642 O O . ASP A 1 88 ? 9.101 -8.112 -19.611 1.00 95.25 88 ASP A O 1
ATOM 646 N N . VAL A 1 89 ? 9.703 -6.061 -20.287 1.00 95.94 89 VAL A N 1
ATOM 647 C CA . VAL A 1 89 ? 8.917 -5.344 -19.269 1.00 95.94 89 VAL A CA 1
ATOM 648 C C . VAL A 1 89 ? 7.415 -5.493 -19.527 1.00 95.94 89 VAL A C 1
ATOM 650 O O . VAL A 1 89 ? 6.647 -5.616 -18.573 1.00 95.94 89 VAL A O 1
ATOM 653 N N . MET A 1 90 ? 6.989 -5.495 -20.796 1.00 94.69 90 MET A N 1
ATOM 654 C CA . MET A 1 90 ? 5.586 -5.716 -21.165 1.00 94.69 90 MET A CA 1
ATOM 655 C C . MET A 1 90 ? 5.140 -7.108 -20.720 1.00 94.69 90 MET A C 1
ATOM 657 O O . MET A 1 90 ? 4.192 -7.226 -19.948 1.00 94.69 90 MET A O 1
ATOM 661 N N . ASP A 1 91 ? 5.881 -8.138 -21.118 1.00 92.44 91 ASP A N 1
ATOM 662 C CA . ASP A 1 91 ? 5.556 -9.527 -20.805 1.00 92.44 91 ASP A CA 1
ATOM 663 C C . ASP A 1 91 ? 5.533 -9.759 -19.287 1.00 92.44 91 ASP A C 1
ATOM 665 O O . ASP A 1 91 ? 4.619 -10.390 -18.759 1.00 92.44 91 ASP A O 1
ATOM 669 N N . LYS A 1 92 ? 6.493 -9.171 -18.557 1.00 92.44 92 LYS A N 1
ATOM 670 C CA . LYS A 1 92 ? 6.598 -9.296 -17.097 1.00 92.44 92 LYS A CA 1
ATOM 671 C C . LYS A 1 92 ? 5.413 -8.691 -16.342 1.00 92.44 92 LYS A C 1
ATOM 673 O O . LYS A 1 92 ? 4.946 -9.293 -15.377 1.00 92.44 92 LYS A O 1
ATOM 678 N N . TYR A 1 93 ? 4.983 -7.480 -16.703 1.00 91.25 93 TYR A N 1
ATOM 679 C CA . TYR A 1 93 ? 3.997 -6.726 -15.914 1.00 91.25 93 TYR A CA 1
ATOM 680 C C . TYR A 1 93 ? 2.577 -6.775 -16.469 1.00 91.25 93 TYR A C 1
ATOM 682 O O . TYR A 1 93 ? 1.644 -6.477 -15.729 1.00 91.25 93 TYR A O 1
ATOM 690 N N . PHE A 1 94 ? 2.410 -7.132 -17.739 1.00 91.56 94 PHE A N 1
ATOM 691 C CA . PHE A 1 94 ? 1.133 -7.048 -18.440 1.00 91.56 94 PHE A CA 1
ATOM 692 C C . PHE A 1 94 ? 0.759 -8.327 -19.194 1.00 91.56 94 PHE A C 1
ATOM 694 O O . PHE A 1 94 ? -0.377 -8.428 -19.656 1.00 91.56 94 PHE A O 1
ATOM 701 N N . GLY A 1 95 ? 1.676 -9.295 -19.308 1.00 86.94 95 GLY A N 1
ATOM 702 C CA . GLY A 1 95 ? 1.413 -10.558 -19.989 1.00 86.94 95 GLY A CA 1
ATOM 703 C C . GLY A 1 95 ? 0.889 -10.347 -21.410 1.00 86.94 95 GLY A C 1
ATOM 704 O O . GLY A 1 95 ? 1.409 -9.531 -22.170 1.00 86.94 95 GLY A O 1
ATOM 705 N N . THR A 1 96 ? -0.162 -11.087 -21.761 1.00 84.69 96 THR A N 1
ATOM 706 C CA . THR A 1 96 ? -0.765 -11.061 -23.102 1.00 84.69 96 THR A CA 1
ATOM 707 C C . THR A 1 96 ? -1.958 -10.116 -23.242 1.00 84.69 96 THR A C 1
ATOM 709 O O . THR A 1 96 ? -2.415 -9.893 -24.360 1.00 84.69 96 THR A O 1
ATOM 712 N N . ASP A 1 97 ? -2.486 -9.579 -22.143 1.00 77.50 97 ASP A N 1
ATOM 713 C CA . ASP A 1 97 ? -3.813 -8.951 -22.107 1.00 77.50 97 ASP A CA 1
ATOM 714 C C . ASP A 1 97 ? -3.918 -7.731 -21.172 1.00 77.50 97 ASP A C 1
ATOM 716 O O . ASP A 1 97 ? -5.021 -7.309 -20.837 1.00 77.50 97 ASP A O 1
ATOM 720 N N . LEU A 1 98 ? -2.795 -7.144 -20.740 1.00 75.88 98 LEU A N 1
ATOM 721 C CA . LEU A 1 98 ? -2.764 -6.057 -19.748 1.00 75.88 98 LEU A CA 1
ATOM 722 C C . LEU A 1 98 ? -3.459 -6.413 -18.415 1.00 75.88 98 LEU A C 1
ATOM 724 O O . LEU A 1 98 ? -3.777 -5.496 -17.655 1.00 75.88 98 LEU A O 1
ATOM 728 N N . TYR A 1 99 ? -3.683 -7.702 -18.121 1.00 63.16 99 TYR A N 1
ATOM 729 C CA . TYR A 1 99 ? -4.538 -8.165 -17.021 1.00 63.16 99 TYR A CA 1
ATOM 730 C C . TYR A 1 99 ? -5.963 -7.571 -17.070 1.00 63.16 99 TYR A C 1
ATOM 732 O O . TYR A 1 99 ? -6.520 -7.175 -16.042 1.00 63.16 99 TYR A O 1
ATOM 740 N N . LEU A 1 100 ? -6.533 -7.454 -18.275 1.00 57.78 100 LEU A N 1
ATOM 741 C CA . LEU A 1 100 ? -7.904 -6.985 -18.518 1.00 57.78 100 LEU A CA 1
ATOM 742 C C . LEU A 1 100 ? -8.887 -8.118 -18.869 1.00 57.78 100 LEU A C 1
ATOM 744 O O . LEU A 1 100 ? -10.063 -7.815 -19.095 1.00 57.78 100 LEU A O 1
ATOM 748 N N . SER A 1 101 ? -8.438 -9.379 -18.932 1.00 51.72 101 SER A N 1
ATOM 749 C CA . SER A 1 101 ? -9.289 -10.561 -19.154 1.00 51.72 101 SER A CA 1
ATOM 750 C C . SER A 1 101 ? -9.404 -11.499 -17.956 1.00 51.72 101 SER A C 1
ATOM 752 O O . SER A 1 101 ? -8.494 -11.519 -17.098 1.00 51.72 101 SER A O 1
#

Foldseek 3Di:
DFDPPVDPPSVPDDDAAPRDPAAADRDPVRRVVSVVQVVQQVVQVVCCVPPVDDRDHDDDDHDWHWDKADDPQKIWIATPVGIDIGNVSCCVCCNPHNPPD

Sequence (101 aa):
LMLPSQVPNADSHFCAGDATKWSGIKRCGGAMRAGHLVAMNIHQLVLQKEIGHTPVFEELVEIPPMIAMAVGKKAVSSGPEGTHSGTDVMDKYFGTDLYLS

Radius of gyration: 18.32 Å; chains: 1; bounding box: 37×26×52 Å

Secondary structure (DSSP, 8-state):
-BPPTTSTTTTT-B--GGGS--SS---HHHHHHHHHHHHHHHHHHHHHHHH--------PPP----EEEEETTEEEEEETTEEEEEHHHHHHHHTTTTT--

pLDDT: mean 92.28, std 7.23, range [51.72, 98.06]